Protein AF-A0A6P0ZQM4-F1 (afdb_monomer_lite)

pLDDT: mean 85.0, std 16.1, range [35.81, 97.94]

Secondary structure (DSSP, 8-state):
-----HHHHHHHHHHHHHHHTS-------S--HHHHHHHHHHHHHHHTS-HHHHHTTBGGG--SSS--S-EEE-TT---SSTTT-S-S--EEE---TTSTTTTSS--TTT--

Sequence (112 aa):
MLKTHSGNEEHKRLYKICLEHGFFYLKDHGIYADLVQQTIDSSRNFFQLPKDIKEDYGQDKQTVYPNTSRGYVPLYGETLHEDVGPDPKELFDQGNRTSTFRQAVYWPQLDS

Structure (mmCIF, N/CA/C/O backbone):
data_AF-A0A6P0ZQM4-F1
#
_entry.id   AF-A0A6P0ZQM4-F1
#
loop_
_atom_site.group_PDB
_atom_site.id
_atom_site.type_symbol
_atom_site.label_atom_id
_atom_site.label_alt_id
_atom_site.label_comp_id
_atom_site.label_asym_id
_atom_site.label_entity_id
_atom_site.label_seq_id
_atom_site.pdbx_PDB_ins_code
_atom_site.Cartn_x
_atom_site.Cartn_y
_atom_site.Cartn_z
_atom_site.occupancy
_atom_site.B_iso_or_equiv
_atom_site.auth_seq_id
_atom_site.auth_comp_id
_atom_site.auth_asym_id
_atom_site.auth_atom_id
_atom_site.pdbx_PDB_model_num
ATOM 1 N N . MET A 1 1 ? -35.947 10.822 19.665 1.00 35.81 1 MET A N 1
ATOM 2 C CA . MET A 1 1 ? -35.073 10.930 20.854 1.00 35.81 1 MET A CA 1
ATOM 3 C C . MET A 1 1 ? -33.860 10.030 20.617 1.00 35.81 1 MET A C 1
ATOM 5 O O . MET A 1 1 ? -33.953 8.829 20.828 1.00 35.81 1 MET A O 1
ATOM 9 N N . LEU A 1 2 ? -32.777 10.564 20.040 1.00 43.88 2 LEU A N 1
ATOM 10 C CA . LEU A 1 2 ? -31.559 9.796 19.741 1.00 43.88 2 LEU A CA 1
ATOM 11 C C . LEU A 1 2 ? -30.673 9.783 20.992 1.00 43.88 2 LEU A C 1
ATOM 13 O O . LEU A 1 2 ? -30.258 10.838 21.462 1.00 43.88 2 LEU A O 1
ATOM 17 N N . LYS A 1 3 ? -30.433 8.598 21.563 1.00 44.22 3 LYS A N 1
ATOM 18 C CA . LYS A 1 3 ? -29.566 8.426 22.736 1.00 44.22 3 LYS A CA 1
ATOM 19 C C . LYS A 1 3 ? -28.099 8.575 22.325 1.00 44.22 3 LYS A C 1
ATOM 21 O O . LYS A 1 3 ? -27.497 7.654 21.783 1.00 44.22 3 LYS A O 1
ATOM 26 N N . THR A 1 4 ? -27.510 9.722 22.631 1.00 48.44 4 THR A N 1
ATOM 27 C CA . THR A 1 4 ? -26.071 9.999 22.546 1.00 48.44 4 THR A CA 1
ATOM 28 C C . THR A 1 4 ? -25.338 9.421 23.764 1.00 48.44 4 THR A C 1
ATOM 30 O O . THR A 1 4 ? -24.904 10.141 24.657 1.00 48.44 4 THR A O 1
ATOM 33 N N . HIS A 1 5 ? -25.209 8.092 23.834 1.00 49.66 5 HIS A N 1
ATOM 34 C CA . HIS A 1 5 ? -24.389 7.405 24.855 1.00 49.66 5 HIS A CA 1
ATOM 35 C C . HIS A 1 5 ? -23.329 6.454 24.267 1.00 49.66 5 HIS A C 1
ATOM 37 O O . HIS A 1 5 ? -22.529 5.894 25.006 1.00 49.66 5 HIS A O 1
ATOM 43 N N . SER A 1 6 ? -23.270 6.304 22.940 1.00 56.06 6 SER A N 1
ATOM 44 C CA . SER A 1 6 ? -22.436 5.288 22.276 1.00 56.06 6 SER A CA 1
ATOM 45 C C . SER A 1 6 ? -20.940 5.618 22.201 1.00 56.06 6 SER A C 1
ATOM 47 O O . SER A 1 6 ? -20.129 4.700 22.140 1.00 56.06 6 SER A O 1
ATOM 49 N N . GLY A 1 7 ? -20.557 6.901 22.181 1.00 60.75 7 GLY A N 1
ATOM 50 C CA . GLY A 1 7 ? -19.163 7.290 21.924 1.00 60.75 7 GLY A CA 1
ATOM 51 C C . GLY A 1 7 ? -18.194 6.912 23.047 1.00 60.75 7 GLY A C 1
ATOM 52 O O . GLY A 1 7 ? -17.025 6.671 22.790 1.00 60.75 7 GLY A O 1
ATOM 53 N N . ASN A 1 8 ? -18.664 6.826 24.294 1.00 75.56 8 ASN A N 1
ATOM 54 C CA . ASN A 1 8 ? -17.788 6.556 25.437 1.00 75.56 8 ASN A CA 1
ATOM 55 C C . ASN A 1 8 ? -17.425 5.062 25.550 1.00 75.56 8 ASN A C 1
ATOM 57 O O . ASN A 1 8 ? -16.267 4.716 25.770 1.00 75.56 8 ASN A O 1
ATOM 61 N N . GLU A 1 9 ? -18.390 4.166 25.332 1.00 91.31 9 GLU A N 1
ATOM 62 C CA . GLU A 1 9 ? -18.173 2.724 25.515 1.00 91.31 9 GLU A CA 1
ATOM 63 C C . GLU A 1 9 ? -17.382 2.085 24.367 1.00 91.31 9 GLU A C 1
ATOM 65 O O . GLU A 1 9 ? -16.478 1.288 24.621 1.00 91.31 9 GLU A O 1
ATOM 70 N N . GLU A 1 10 ? -17.627 2.487 23.116 1.00 90.44 10 GLU A N 1
ATOM 71 C CA . GLU A 1 10 ? -16.840 1.976 21.986 1.00 90.44 10 GLU A CA 1
ATOM 72 C C . GLU A 1 10 ? -15.380 2.447 22.049 1.00 90.44 10 GLU A C 1
ATOM 74 O O . GLU A 1 10 ? -14.475 1.654 21.797 1.00 90.44 10 GLU A O 1
ATOM 79 N N . HIS A 1 11 ? -15.111 3.683 22.491 1.00 92.00 11 HIS A N 1
ATOM 80 C CA . HIS A 1 11 ? -13.736 4.1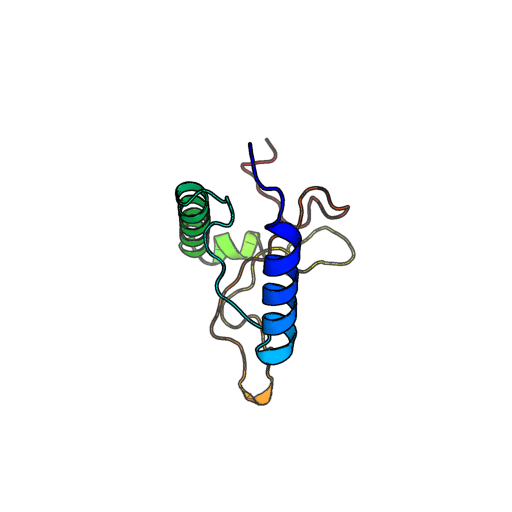38 22.726 1.00 92.00 11 HIS A CA 1
ATOM 81 C C . HIS A 1 11 ? -13.014 3.291 23.780 1.00 92.00 11 HIS A C 1
ATOM 83 O O . HIS A 1 11 ? -11.884 2.866 23.546 1.00 92.00 11 HIS A O 1
ATOM 89 N N . LYS A 1 12 ? -13.656 3.006 24.923 1.00 95.19 12 LYS A N 1
ATOM 90 C CA . LYS A 1 12 ? -13.072 2.144 25.966 1.00 95.19 12 LYS A CA 1
ATOM 91 C C . LYS A 1 12 ? -12.793 0.738 25.448 1.00 95.19 12 LYS A C 1
ATOM 93 O O . LYS A 1 12 ? -11.747 0.169 25.751 1.00 95.19 12 LYS A O 1
ATOM 98 N N . ARG A 1 13 ? -13.717 0.182 24.664 1.00 94.31 13 ARG A N 1
ATOM 99 C CA . ARG A 1 13 ? -13.572 -1.142 24.062 1.00 94.31 13 ARG A CA 1
ATOM 100 C C . ARG A 1 13 ? -12.400 -1.183 23.081 1.00 94.31 13 ARG A C 1
ATOM 102 O O . ARG A 1 13 ? -11.562 -2.070 23.208 1.00 94.31 13 ARG A O 1
ATOM 109 N N . LEU A 1 14 ? -12.306 -0.224 22.157 1.00 94.56 14 LEU A N 1
ATOM 110 C CA . LEU A 1 14 ? -11.183 -0.130 21.217 1.00 94.56 14 LEU A CA 1
ATOM 111 C C . LEU A 1 14 ? -9.854 0.049 21.957 1.00 94.56 14 LEU A C 1
ATOM 113 O O . LEU A 1 14 ? -8.903 -0.674 21.681 1.00 94.56 14 LEU A O 1
ATOM 117 N N . TYR A 1 15 ? -9.812 0.938 22.953 1.00 95.44 15 TYR A N 1
ATOM 118 C CA . TYR A 1 15 ? -8.630 1.149 23.790 1.00 95.44 15 TYR A CA 1
ATOM 119 C C . TYR A 1 15 ? -8.167 -0.145 24.471 1.00 95.44 15 TYR A C 1
ATOM 121 O O . TYR A 1 15 ? -6.992 -0.501 24.392 1.00 95.44 15 TYR A O 1
ATOM 129 N N . LYS A 1 16 ? -9.094 -0.884 25.091 1.00 96.81 16 LYS A N 1
ATOM 130 C CA . LYS A 1 16 ? -8.796 -2.154 25.759 1.00 96.81 16 LYS A CA 1
ATOM 131 C C . LYS A 1 16 ? -8.235 -3.193 24.785 1.00 96.81 16 LYS A C 1
ATOM 133 O O . LYS A 1 16 ? -7.219 -3.806 25.085 1.00 96.81 16 LYS A O 1
ATOM 138 N N . ILE A 1 17 ? -8.846 -3.356 23.611 1.00 97.25 17 ILE A N 1
ATOM 139 C CA . ILE A 1 17 ? -8.382 -4.328 22.610 1.00 97.25 17 ILE A CA 1
ATOM 140 C C . ILE A 1 17 ? -7.004 -3.952 22.049 1.00 97.25 17 ILE A C 1
ATOM 142 O O . ILE A 1 17 ? -6.161 -4.832 21.876 1.00 97.25 17 ILE A O 1
ATOM 146 N N . CYS A 1 18 ? -6.732 -2.661 21.829 1.00 96.88 18 CYS A N 1
ATOM 147 C CA . CYS A 1 18 ? -5.396 -2.201 21.449 1.00 96.88 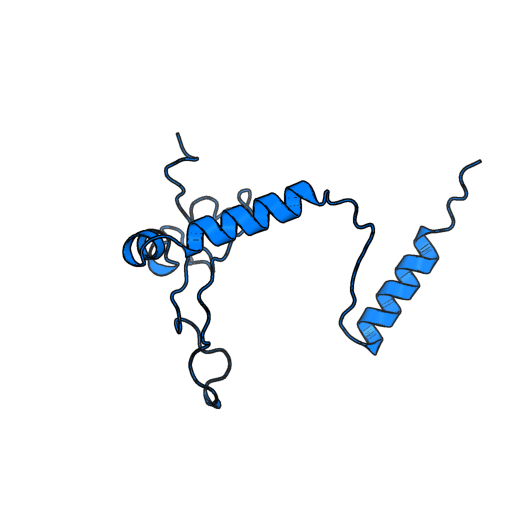18 CYS A CA 1
ATOM 148 C C . CYS A 1 18 ? -4.336 -2.577 22.495 1.00 96.88 18 CYS A C 1
ATOM 150 O O . CYS A 1 18 ? -3.253 -3.006 22.114 1.00 96.88 18 CYS A O 1
ATOM 152 N N . LEU A 1 19 ? -4.640 -2.446 23.791 1.00 97.38 19 LEU A N 1
ATOM 153 C CA . LEU A 1 19 ? -3.698 -2.794 24.861 1.00 97.38 19 LEU A CA 1
ATOM 154 C C . LEU A 1 19 ? -3.524 -4.303 25.059 1.00 97.38 19 LEU A C 1
ATOM 156 O O . LEU A 1 19 ? -2.415 -4.754 25.323 1.00 97.38 19 LEU A O 1
ATOM 160 N N . GLU A 1 20 ? -4.608 -5.074 24.982 1.00 97.88 20 GLU A N 1
ATOM 161 C CA . GLU A 1 20 ? -4.583 -6.506 25.305 1.00 97.88 20 GLU A CA 1
ATOM 162 C C . GLU A 1 20 ? -4.147 -7.377 24.124 1.00 97.88 20 GLU A C 1
ATOM 164 O O . GLU A 1 20 ? -3.522 -8.417 24.326 1.00 97.88 20 GLU A O 1
ATOM 169 N N . HIS A 1 21 ? -4.471 -6.966 22.896 1.00 97.31 21 HIS A N 1
ATOM 170 C CA . HIS A 1 21 ? -4.261 -7.781 21.697 1.00 97.31 21 HIS A CA 1
ATOM 171 C C . HIS A 1 21 ? -3.440 -7.083 20.611 1.00 97.31 21 HIS A C 1
ATOM 173 O O . HIS A 1 21 ? -2.778 -7.761 19.832 1.00 97.31 21 HIS A O 1
ATOM 179 N N . GLY A 1 22 ? -3.495 -5.750 20.518 1.00 96.94 22 GLY A N 1
ATOM 180 C CA . GLY A 1 22 ? -2.789 -4.982 19.485 1.00 96.94 22 GLY A CA 1
ATOM 181 C C . GLY A 1 22 ? -3.419 -5.033 18.084 1.00 96.94 22 GLY A C 1
ATOM 182 O O . GLY A 1 22 ? -2.921 -4.369 17.180 1.00 96.94 22 GLY A O 1
ATOM 183 N N . PHE A 1 23 ? -4.517 -5.774 17.884 1.00 96.69 23 PHE A N 1
ATOM 184 C CA . PHE A 1 23 ? -5.246 -5.839 16.612 1.00 96.69 23 PHE A CA 1
ATOM 185 C C . PHE A 1 23 ? -6.740 -6.132 16.815 1.00 96.69 23 PHE A C 1
ATOM 187 O O . PHE A 1 23 ? -7.149 -6.693 17.832 1.00 96.69 23 PHE A O 1
ATOM 194 N N . PHE A 1 24 ? -7.566 -5.768 15.830 1.00 95.25 24 PHE A N 1
ATOM 195 C CA . PHE A 1 24 ? -8.992 -6.097 15.785 1.00 95.25 24 PHE A CA 1
ATOM 196 C C . PHE A 1 24 ? -9.541 -6.031 14.358 1.00 95.25 24 PHE A C 1
ATOM 198 O O . PHE A 1 24 ? -9.005 -5.330 13.504 1.00 95.25 24 PHE A O 1
ATOM 205 N N . TYR A 1 25 ? -10.658 -6.720 14.119 1.00 94.81 25 TYR A N 1
ATOM 206 C CA . TYR A 1 25 ? -11.468 -6.525 12.917 1.00 94.81 25 TYR A CA 1
ATOM 207 C C . TYR A 1 25 ? -12.504 -5.434 13.172 1.00 94.81 25 TYR A C 1
ATOM 209 O O . TYR A 1 25 ? -13.236 -5.482 14.165 1.00 94.81 25 TYR A O 1
ATOM 217 N N . LEU A 1 26 ? -12.585 -4.468 12.261 1.00 92.81 26 LEU A N 1
ATOM 218 C CA . LEU A 1 26 ? -13.588 -3.412 12.295 1.00 92.81 26 LEU A CA 1
ATOM 219 C C . LEU A 1 26 ? -14.642 -3.676 11.220 1.00 92.81 26 LEU A C 1
ATOM 221 O O . LEU A 1 26 ? -14.313 -3.874 10.054 1.00 92.81 26 LEU A O 1
ATOM 225 N N . LYS A 1 27 ? -15.910 -3.645 11.619 1.00 92.69 27 LYS A N 1
ATOM 226 C CA . LYS A 1 27 ? -17.066 -3.659 10.717 1.00 92.69 27 LYS A CA 1
ATOM 227 C C . LYS A 1 27 ? -17.868 -2.374 10.898 1.00 92.69 27 LYS A C 1
ATOM 229 O O . LYS A 1 27 ? -17.633 -1.647 11.859 1.00 92.69 27 LYS A O 1
ATOM 234 N N . ASP A 1 28 ? -18.806 -2.112 9.991 1.00 91.94 28 ASP A N 1
ATOM 235 C CA . ASP A 1 28 ? -19.681 -0.93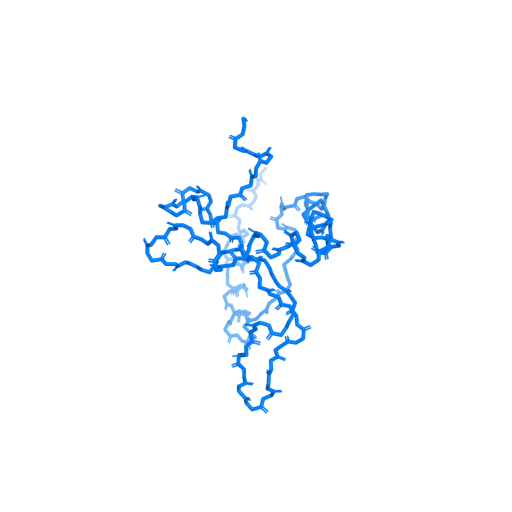2 10.044 1.00 91.94 28 ASP A CA 1
ATOM 236 C C . ASP A 1 28 ? -18.892 0.401 10.067 1.00 91.94 28 ASP A C 1
ATOM 238 O O . ASP A 1 28 ? -19.332 1.404 10.620 1.00 91.94 28 ASP A O 1
ATOM 242 N N . HIS A 1 29 ? -17.711 0.423 9.432 1.00 93.12 29 HIS A N 1
ATOM 243 C CA . HIS A 1 29 ? -16.785 1.567 9.387 1.00 93.12 29 HIS A CA 1
ATOM 244 C C . HIS A 1 29 ? -17.219 2.695 8.429 1.00 93.12 29 HIS A C 1
ATOM 246 O O . HIS A 1 29 ? -16.513 3.689 8.290 1.00 93.12 29 HIS A O 1
ATOM 252 N N . GLY A 1 30 ? -18.353 2.549 7.738 1.00 95.88 30 GLY A N 1
ATOM 253 C CA . GLY A 1 30 ? -18.909 3.576 6.846 1.00 95.88 30 GLY A CA 1
ATOM 254 C C . GLY A 1 30 ? -18.225 3.713 5.480 1.00 95.88 30 GLY A C 1
ATOM 255 O O . GLY A 1 30 ? -18.586 4.603 4.717 1.00 95.88 30 GLY A O 1
ATOM 256 N N . ILE A 1 31 ? -17.271 2.836 5.147 1.00 96.44 31 ILE A N 1
ATOM 257 C CA . ILE A 1 31 ? -16.692 2.765 3.794 1.00 96.44 31 ILE A CA 1
ATOM 258 C C . ILE A 1 31 ? -17.539 1.788 2.987 1.00 96.44 31 ILE A C 1
ATOM 260 O O . ILE A 1 31 ? -17.761 0.657 3.423 1.00 96.44 31 ILE A O 1
ATOM 264 N N . TYR A 1 32 ? -18.011 2.229 1.824 1.00 97.19 32 TYR A N 1
ATOM 265 C CA . TYR A 1 32 ? -18.842 1.407 0.956 1.00 97.19 32 TYR A CA 1
ATOM 266 C C . TYR A 1 32 ? -18.056 0.217 0.386 1.00 97.19 32 TYR A C 1
ATOM 268 O O . TYR A 1 32 ? -16.889 0.339 0.008 1.00 97.19 32 TYR A O 1
ATOM 276 N N . ALA A 1 33 ? -18.699 -0.950 0.338 1.00 95.56 33 ALA A N 1
ATOM 277 C CA . ALA A 1 33 ? -18.059 -2.193 -0.089 1.00 95.56 33 ALA A CA 1
ATOM 278 C C . ALA A 1 33 ? -17.635 -2.173 -1.569 1.00 95.56 33 ALA A C 1
ATOM 280 O O . ALA A 1 33 ? -16.613 -2.753 -1.927 1.00 95.56 33 ALA A O 1
ATOM 281 N N . ASP A 1 34 ? -18.389 -1.477 -2.419 1.00 97.75 34 ASP A N 1
ATOM 282 C CA . ASP A 1 34 ? -18.073 -1.282 -3.834 1.00 97.75 34 ASP A CA 1
ATOM 283 C C . ASP A 1 34 ? -16.783 -0.475 -4.033 1.00 97.75 34 ASP A C 1
ATOM 285 O O . ASP A 1 34 ? -15.980 -0.824 -4.894 1.00 97.75 34 ASP A O 1
ATOM 289 N N . LEU A 1 35 ? -16.537 0.551 -3.212 1.00 97.50 35 LEU A N 1
ATOM 290 C CA . LEU A 1 35 ? -15.297 1.327 -3.234 1.00 97.50 35 LEU A CA 1
ATOM 291 C C . LEU A 1 35 ? -14.089 0.473 -2.825 1.00 97.50 35 LEU A C 1
ATOM 293 O O . LEU A 1 35 ? -13.029 0.553 -3.452 1.00 97.50 35 LEU A O 1
ATOM 297 N N . VAL A 1 36 ? -14.241 -0.374 -1.800 1.00 96.44 36 VAL A N 1
ATOM 298 C CA . VAL A 1 36 ? -13.191 -1.332 -1.407 1.00 96.44 36 VAL A CA 1
ATOM 299 C C . VAL A 1 36 ? -12.895 -2.291 -2.560 1.00 96.44 36 VAL A C 1
ATOM 301 O O . VAL A 1 36 ? -11.731 -2.485 -2.911 1.00 96.44 36 VAL A O 1
ATOM 304 N N . GLN A 1 37 ? -13.934 -2.834 -3.199 1.00 97.75 37 GLN A N 1
ATOM 305 C CA . GLN A 1 37 ? -13.783 -3.759 -4.320 1.00 97.75 37 GLN A CA 1
ATOM 306 C C . GLN A 1 37 ? -13.090 -3.099 -5.521 1.00 97.75 37 GLN A C 1
ATOM 308 O O . GLN A 1 37 ? -12.110 -3.639 -6.027 1.00 97.75 37 GLN A O 1
ATOM 313 N N . GLN A 1 38 ? -13.510 -1.891 -5.908 1.00 97.94 38 GLN A N 1
ATOM 314 C CA . GLN A 1 38 ? -12.871 -1.111 -6.977 1.00 97.94 38 GLN A CA 1
ATOM 315 C C . GLN A 1 38 ? -11.389 -0.828 -6.691 1.00 97.94 38 GLN A C 1
ATOM 317 O O . GLN A 1 38 ? -10.558 -0.861 -7.601 1.00 97.94 38 GLN A O 1
ATOM 322 N N . THR A 1 39 ? -11.039 -0.580 -5.426 1.00 95.69 39 THR A N 1
ATOM 323 C CA . THR A 1 39 ? -9.647 -0.351 -5.011 1.00 95.69 39 THR A CA 1
ATOM 324 C C . THR A 1 39 ? -8.810 -1.623 -5.155 1.00 95.69 39 THR A C 1
ATOM 326 O O . THR A 1 39 ? -7.710 -1.581 -5.709 1.00 95.69 39 THR A O 1
ATOM 329 N N . ILE A 1 40 ? -9.341 -2.768 -4.714 1.00 96.88 40 ILE A N 1
ATOM 330 C CA . ILE A 1 40 ? -8.684 -4.073 -4.871 1.00 96.88 40 ILE A CA 1
ATOM 331 C C . ILE A 1 40 ? -8.518 -4.420 -6.356 1.00 96.88 40 ILE A C 1
ATOM 333 O O . ILE A 1 40 ? -7.450 -4.876 -6.762 1.00 96.88 40 ILE A O 1
ATOM 337 N N . ASP A 1 41 ? -9.535 -4.182 -7.182 1.00 97.94 41 ASP A N 1
ATOM 338 C CA . ASP A 1 41 ? -9.472 -4.485 -8.614 1.00 97.94 41 ASP A CA 1
ATOM 339 C C . ASP A 1 41 ? -8.475 -3.581 -9.344 1.00 97.94 41 ASP A C 1
ATOM 341 O O . ASP A 1 41 ? -7.702 -4.060 -10.170 1.00 97.94 41 ASP A O 1
ATOM 345 N N . SER A 1 42 ? -8.390 -2.304 -8.965 1.00 95.44 42 SER A N 1
ATOM 346 C CA . SER A 1 42 ? -7.353 -1.395 -9.470 1.00 95.44 42 SER A CA 1
ATOM 347 C C . SER A 1 42 ? -5.944 -1.878 -9.109 1.00 95.44 42 SER A C 1
ATOM 349 O O . SER A 1 42 ? -5.048 -1.851 -9.951 1.00 95.44 42 SER A O 1
ATOM 351 N N . SER A 1 43 ? -5.752 -2.378 -7.882 1.00 96.25 43 SER A N 1
ATOM 352 C CA . SER A 1 43 ? -4.483 -2.978 -7.453 1.00 96.25 43 SER A CA 1
ATOM 353 C C . SER A 1 43 ? -4.136 -4.224 -8.275 1.00 96.25 43 SER A C 1
ATOM 355 O O . SER A 1 43 ? -3.018 -4.330 -8.776 1.00 96.25 43 SER A O 1
ATOM 357 N N . ARG A 1 44 ? -5.096 -5.134 -8.489 1.00 97.56 44 ARG A N 1
ATOM 358 C CA . ARG A 1 44 ? -4.900 -6.330 -9.327 1.00 97.56 44 ARG A CA 1
ATOM 359 C C . ARG A 1 44 ? -4.511 -5.967 -10.754 1.00 97.56 44 ARG A C 1
ATOM 361 O O . ARG A 1 44 ? -3.565 -6.544 -11.280 1.00 97.56 44 ARG A O 1
ATOM 368 N N . ASN A 1 45 ? -5.208 -5.003 -11.351 1.00 96.75 45 ASN A N 1
ATOM 369 C CA . ASN A 1 45 ? -4.939 -4.556 -12.714 1.00 96.75 45 ASN A CA 1
ATOM 370 C C . ASN A 1 45 ? -3.509 -4.022 -12.857 1.00 96.75 45 ASN A C 1
ATOM 372 O O . ASN A 1 45 ? -2.844 -4.343 -13.835 1.00 96.75 45 ASN A O 1
ATOM 376 N N . PHE A 1 46 ? -3.015 -3.261 -11.873 1.00 95.50 46 PHE A N 1
ATOM 377 C CA . PHE A 1 46 ? -1.631 -2.789 -11.872 1.00 95.50 46 PHE A CA 1
ATOM 378 C C . PHE A 1 46 ? -0.629 -3.950 -11.806 1.00 95.50 46 PHE A C 1
ATOM 380 O O . PHE A 1 46 ? 0.283 -4.024 -12.624 1.00 95.50 46 PHE A O 1
ATOM 387 N N . PHE A 1 47 ? -0.800 -4.892 -10.874 1.00 96.81 47 PHE A N 1
ATOM 388 C CA . PHE A 1 47 ? 0.170 -5.981 -10.699 1.00 96.81 47 PHE A CA 1
ATOM 389 C C . PHE A 1 47 ? 0.152 -7.024 -11.829 1.00 96.81 47 PHE A C 1
ATOM 391 O O . PHE A 1 47 ? 1.151 -7.716 -12.030 1.00 96.81 47 PHE A O 1
ATOM 398 N N . GLN A 1 48 ? -0.931 -7.085 -12.613 1.00 97.31 48 GLN A N 1
ATOM 399 C CA . GLN A 1 48 ? -1.023 -7.873 -13.849 1.00 97.31 48 GLN A CA 1
ATOM 400 C C . GLN A 1 48 ? -0.263 -7.263 -15.036 1.00 97.31 48 GLN A C 1
ATOM 402 O O . GLN A 1 48 ? -0.096 -7.940 -16.053 1.00 97.31 48 GLN A O 1
ATOM 407 N N . LEU A 1 49 ? 0.199 -6.012 -14.937 1.00 96.56 49 LEU A N 1
ATOM 408 C CA . LEU A 1 49 ? 1.005 -5.400 -15.988 1.00 96.56 49 LEU A CA 1
ATOM 409 C C . LEU A 1 49 ? 2.353 -6.132 -16.156 1.00 96.56 49 LEU A C 1
ATOM 411 O O . LEU A 1 49 ? 2.901 -6.669 -15.183 1.00 96.56 49 LEU A O 1
ATOM 415 N N . PRO A 1 50 ? 2.920 -6.123 -17.376 1.00 97.19 50 PRO A N 1
ATOM 416 C CA . PRO A 1 50 ? 4.299 -6.522 -17.628 1.00 97.19 50 PRO A CA 1
ATOM 417 C C . PRO A 1 50 ? 5.292 -5.878 -16.653 1.00 97.19 50 PRO A C 1
ATOM 419 O O . PRO A 1 50 ? 5.113 -4.743 -16.208 1.00 97.19 50 PRO A O 1
ATOM 422 N N . LYS A 1 51 ? 6.342 -6.625 -16.297 1.00 94.75 51 LYS A N 1
ATOM 423 C CA . LYS A 1 51 ? 7.318 -6.213 -15.279 1.00 94.75 51 LYS A CA 1
ATOM 424 C C . LYS A 1 51 ? 7.990 -4.879 -15.622 1.00 94.75 51 LYS A C 1
ATOM 426 O O . LYS A 1 51 ? 8.087 -4.031 -14.747 1.00 94.75 51 LYS A O 1
ATOM 431 N N . ASP A 1 52 ? 8.409 -4.710 -16.869 1.00 95.19 52 ASP A N 1
ATOM 432 C CA . ASP A 1 52 ? 9.020 -3.488 -17.397 1.00 95.19 52 ASP A CA 1
ATOM 433 C C . ASP A 1 52 ? 8.103 -2.271 -17.221 1.00 95.19 52 ASP A C 1
ATOM 435 O O . ASP A 1 52 ? 8.540 -1.239 -16.724 1.00 95.19 52 ASP A O 1
ATOM 439 N N . ILE A 1 53 ? 6.804 -2.427 -17.497 1.00 94.75 53 ILE A N 1
ATOM 440 C CA . ILE A 1 53 ? 5.819 -1.358 -17.280 1.00 94.75 53 ILE A CA 1
ATOM 441 C C . ILE A 1 53 ? 5.686 -1.016 -15.790 1.00 94.75 53 ILE A C 1
ATOM 443 O O . ILE A 1 53 ? 5.534 0.150 -15.438 1.00 94.75 53 ILE A O 1
ATOM 447 N N . LYS A 1 54 ? 5.733 -2.005 -14.889 1.00 94.69 54 LYS A N 1
ATOM 448 C CA . LYS A 1 54 ? 5.683 -1.747 -13.437 1.00 94.69 54 LYS A CA 1
ATOM 449 C C . LYS A 1 54 ? 6.944 -1.033 -12.938 1.00 94.69 54 LYS A C 1
ATOM 451 O O . LYS A 1 54 ? 6.843 -0.160 -12.079 1.00 94.69 54 LYS A O 1
ATOM 456 N N . GLU A 1 55 ? 8.110 -1.376 -13.485 1.00 93.38 55 GLU A N 1
ATOM 457 C CA . GLU A 1 55 ? 9.410 -0.778 -13.139 1.00 93.38 55 GLU A CA 1
ATOM 458 C C . GLU A 1 55 ? 9.511 0.712 -13.503 1.00 93.38 55 GLU A C 1
ATOM 460 O O . GLU A 1 55 ? 10.219 1.453 -12.819 1.00 93.38 55 GLU A O 1
ATOM 465 N N . ASP A 1 56 ? 8.740 1.191 -14.483 1.00 92.19 56 ASP A N 1
ATOM 466 C CA . ASP A 1 56 ? 8.626 2.627 -14.789 1.00 92.19 56 ASP A CA 1
ATOM 467 C C . ASP A 1 56 ? 8.001 3.445 -13.645 1.00 92.19 56 ASP A C 1
ATOM 469 O O . ASP A 1 56 ? 8.175 4.663 -13.576 1.00 92.19 56 ASP A O 1
ATOM 473 N N . TYR A 1 57 ? 7.318 2.783 -12.707 1.00 91.62 57 TYR A N 1
ATOM 474 C CA . TYR A 1 57 ? 6.739 3.398 -11.511 1.00 91.62 57 TYR A CA 1
ATOM 475 C C . TYR A 1 57 ? 7.524 3.075 -10.235 1.00 91.62 57 TYR A C 1
ATOM 477 O O . TYR A 1 57 ? 6.992 3.227 -9.133 1.00 91.62 57 TYR A O 1
ATOM 485 N N . GLY A 1 58 ? 8.761 2.591 -10.371 1.00 92.38 58 GLY A N 1
ATOM 486 C CA . GLY A 1 58 ? 9.620 2.180 -9.264 1.00 92.38 58 GLY A CA 1
ATOM 487 C C . GLY A 1 58 ? 9.974 3.306 -8.290 1.00 92.38 58 GLY A C 1
ATOM 488 O O . GLY A 1 58 ? 10.028 4.481 -8.659 1.00 92.38 58 GLY A O 1
ATOM 489 N N . GLN A 1 59 ? 10.270 2.955 -7.034 1.00 90.75 59 GLN A N 1
ATOM 490 C CA . GLN A 1 59 ? 10.765 3.931 -6.047 1.00 90.75 59 GLN A CA 1
ATOM 491 C C . GLN A 1 59 ? 12.093 4.593 -6.472 1.00 90.75 59 GLN A C 1
ATOM 493 O O . GLN A 1 59 ? 12.405 5.701 -6.040 1.00 90.75 59 GLN A O 1
ATOM 498 N N . ASP A 1 60 ? 12.865 3.947 -7.348 1.00 88.50 60 ASP A N 1
ATOM 499 C CA . ASP A 1 60 ? 14.090 4.474 -7.959 1.00 88.50 60 ASP A CA 1
ATOM 500 C C . ASP A 1 60 ? 13.824 5.515 -9.063 1.00 88.50 60 ASP A C 1
ATOM 502 O O . ASP A 1 60 ? 14.746 6.223 -9.466 1.00 88.50 60 ASP A O 1
ATOM 506 N N . LYS A 1 61 ? 12.577 5.633 -9.542 1.00 88.44 61 LYS A N 1
ATOM 507 C CA . LYS A 1 61 ? 12.152 6.609 -10.563 1.00 88.44 61 LYS A CA 1
ATOM 508 C C . LYS A 1 61 ? 11.686 7.940 -9.981 1.00 88.44 61 LYS A C 1
ATOM 510 O O . LYS A 1 61 ? 11.335 8.852 -10.730 1.00 88.44 61 LYS A O 1
ATOM 515 N N . GLN A 1 62 ? 11.668 8.068 -8.657 1.00 84.69 62 GLN A N 1
ATOM 516 C CA . GLN A 1 62 ? 11.234 9.294 -8.001 1.00 84.69 62 GLN A CA 1
ATOM 517 C C . GLN A 1 62 ? 12.135 10.479 -8.352 1.00 84.69 62 GLN A C 1
ATOM 519 O O . GLN A 1 62 ? 13.360 10.386 -8.337 1.00 84.69 62 GLN A O 1
ATOM 524 N N . THR A 1 63 ? 11.512 11.630 -8.586 1.00 83.44 63 THR A N 1
ATOM 525 C CA . THR A 1 63 ? 12.200 12.901 -8.871 1.00 83.44 63 THR A CA 1
ATOM 526 C C . THR A 1 63 ? 12.235 13.847 -7.667 1.00 83.44 63 THR A C 1
ATOM 528 O O . THR A 1 63 ? 12.801 14.938 -7.745 1.00 83.44 63 THR A O 1
ATOM 531 N N . VAL A 1 64 ? 11.622 13.452 -6.547 1.00 80.94 64 VAL A N 1
ATOM 532 C CA . VAL A 1 64 ? 11.513 14.260 -5.325 1.00 80.94 64 VAL A CA 1
ATOM 533 C C . VAL A 1 64 ? 12.687 14.005 -4.378 1.00 80.94 64 VAL A C 1
ATOM 535 O O . VAL A 1 64 ? 13.132 12.871 -4.241 1.00 80.94 64 VAL A O 1
ATOM 538 N N . TYR A 1 65 ? 13.155 15.048 -3.680 1.00 79.38 65 TYR A N 1
ATOM 539 C CA . TYR A 1 65 ? 14.208 14.940 -2.664 1.00 79.38 65 TYR A CA 1
ATOM 540 C C . TYR A 1 65 ? 13.720 15.402 -1.270 1.00 79.38 65 TYR A C 1
ATOM 542 O O . TYR A 1 65 ? 13.099 16.465 -1.173 1.00 79.38 65 TYR A O 1
ATOM 550 N N . PRO A 1 66 ? 14.033 14.666 -0.182 1.00 85.00 66 PRO A N 1
ATOM 551 C CA . PRO A 1 66 ? 14.621 13.326 -0.209 1.00 85.00 66 PRO A CA 1
ATOM 552 C C . PRO A 1 66 ? 13.670 12.325 -0.873 1.00 85.00 66 PRO A C 1
ATOM 554 O O . PRO A 1 66 ? 12.456 12.555 -0.914 1.00 85.00 66 PRO A O 1
ATOM 557 N N . ASN A 1 67 ? 14.228 11.220 -1.372 1.00 82.81 67 ASN A N 1
ATOM 558 C CA . ASN A 1 67 ? 13.413 10.110 -1.847 1.00 82.81 67 ASN A CA 1
ATOM 559 C C . ASN A 1 67 ? 12.466 9.666 -0.728 1.00 82.81 67 ASN A C 1
ATOM 561 O O . ASN A 1 67 ? 12.761 9.758 0.466 1.00 82.81 67 ASN A O 1
ATOM 565 N N . THR A 1 68 ? 11.306 9.188 -1.134 1.00 85.56 68 THR A N 1
ATOM 566 C CA . THR A 1 68 ? 10.226 8.756 -0.257 1.00 85.56 68 THR A CA 1
ATOM 567 C C . THR A 1 68 ? 9.931 7.274 -0.493 1.00 85.56 68 THR A C 1
ATOM 569 O O . THR A 1 68 ? 10.392 6.710 -1.477 1.00 85.56 68 THR A O 1
ATOM 572 N N . SER A 1 69 ? 9.144 6.620 0.355 1.00 87.56 69 SER A N 1
ATOM 573 C CA . SER A 1 69 ? 8.659 5.254 0.088 1.00 87.56 69 SER A CA 1
ATOM 574 C C . SER A 1 69 ? 7.384 5.320 -0.754 1.00 87.56 69 SER A C 1
ATOM 576 O O . SER A 1 69 ? 6.286 5.242 -0.216 1.00 87.56 69 SER A O 1
ATOM 578 N N . ARG A 1 70 ? 7.494 5.635 -2.050 1.00 90.31 70 ARG A N 1
ATOM 579 C CA . ARG A 1 70 ? 6.343 5.750 -2.963 1.00 90.31 70 ARG A CA 1
ATOM 580 C C . ARG A 1 70 ? 6.637 5.101 -4.312 1.00 90.31 70 ARG A C 1
ATOM 582 O O . ARG A 1 70 ? 7.684 5.338 -4.901 1.00 90.31 70 ARG A O 1
ATOM 589 N N . GLY A 1 71 ? 5.688 4.346 -4.836 1.00 92.38 71 GLY A N 1
ATOM 590 C CA . GLY A 1 71 ? 5.859 3.625 -6.092 1.00 92.38 71 GLY A CA 1
ATOM 591 C C . GLY A 1 71 ? 6.147 2.144 -5.892 1.00 92.38 71 GLY A C 1
ATOM 592 O O . GLY A 1 71 ? 6.017 1.603 -4.792 1.00 92.38 71 GLY A O 1
ATOM 593 N N . TYR A 1 72 ? 6.485 1.496 -6.998 1.00 95.38 72 TYR A N 1
ATOM 594 C CA . TYR A 1 72 ? 6.635 0.057 -7.119 1.00 95.38 72 TYR A CA 1
ATOM 595 C C . TYR A 1 72 ? 7.948 -0.444 -6.511 1.00 95.38 72 TYR A C 1
ATOM 597 O O . TYR A 1 72 ? 9.005 0.171 -6.672 1.00 95.38 72 TYR A O 1
ATOM 605 N N . VAL A 1 73 ? 7.873 -1.603 -5.861 1.00 95.25 73 VAL A N 1
ATOM 606 C CA . VAL A 1 73 ? 9.033 -2.405 -5.471 1.00 95.25 73 VAL A CA 1
ATOM 607 C C . VAL A 1 73 ? 8.841 -3.817 -6.027 1.00 95.25 73 VAL A C 1
ATOM 609 O O . VAL A 1 73 ? 7.780 -4.416 -5.807 1.00 95.25 73 VAL A O 1
ATOM 612 N N . PRO A 1 74 ? 9.829 -4.356 -6.766 1.00 95.56 74 PRO A N 1
ATOM 613 C CA . PRO A 1 74 ? 9.698 -5.655 -7.406 1.00 95.56 74 PRO A CA 1
ATOM 614 C C . PRO A 1 74 ? 9.653 -6.803 -6.400 1.00 95.56 74 PRO A C 1
ATOM 616 O O . PRO A 1 74 ? 10.035 -6.661 -5.240 1.00 95.56 74 PRO A O 1
ATOM 619 N N . LEU A 1 75 ? 9.233 -7.972 -6.887 1.00 94.81 75 LEU A N 1
ATOM 620 C CA . LEU A 1 75 ? 9.323 -9.228 -6.149 1.00 94.81 75 LEU A CA 1
ATOM 621 C C . LEU A 1 75 ? 10.751 -9.429 -5.616 1.00 94.81 75 LEU A C 1
ATOM 623 O O . LEU A 1 75 ? 11.703 -9.323 -6.391 1.00 94.81 75 LEU A O 1
ATOM 627 N N . TYR A 1 76 ? 10.884 -9.731 -4.321 1.00 93.38 76 TYR A N 1
ATOM 628 C CA . TYR A 1 76 ? 12.168 -9.840 -3.611 1.00 93.38 76 TYR A CA 1
ATOM 629 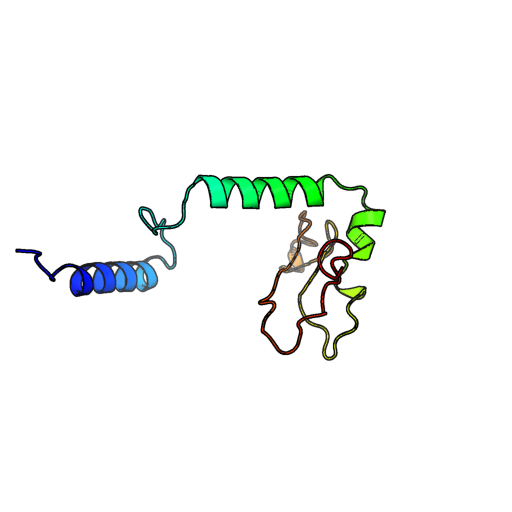C C . TYR A 1 76 ? 12.946 -8.521 -3.460 1.00 93.38 76 TYR A C 1
ATOM 631 O O . TYR A 1 76 ? 14.136 -8.540 -3.154 1.00 93.38 76 TYR A O 1
ATOM 639 N N . GLY A 1 77 ? 12.295 -7.373 -3.668 1.00 89.88 77 GLY A N 1
ATOM 640 C CA . GLY A 1 77 ? 12.915 -6.051 -3.552 1.00 89.88 77 GLY A CA 1
ATOM 641 C C . GLY A 1 77 ? 13.077 -5.538 -2.118 1.00 89.88 77 GLY A C 1
ATOM 642 O O . GLY A 1 77 ? 13.746 -4.529 -1.919 1.00 89.88 77 GLY A O 1
ATOM 643 N N . GLU A 1 78 ? 12.509 -6.223 -1.122 1.00 90.06 78 GLU A N 1
ATOM 644 C CA . GLU A 1 78 ? 12.646 -5.882 0.298 1.00 90.06 78 GLU A CA 1
ATOM 645 C C . GLU A 1 78 ? 13.092 -7.081 1.128 1.00 90.06 78 GLU A C 1
ATOM 647 O O . GLU A 1 78 ? 12.589 -8.189 0.946 1.00 90.06 78 GLU A O 1
ATOM 652 N N . THR A 1 79 ? 13.963 -6.818 2.101 1.00 91.31 79 THR A N 1
ATOM 653 C CA . THR A 1 79 ? 14.388 -7.773 3.128 1.00 91.31 79 THR A CA 1
ATOM 654 C C . THR A 1 79 ? 14.169 -7.126 4.490 1.00 91.31 79 THR A C 1
ATOM 656 O O . THR A 1 79 ? 14.962 -6.287 4.911 1.00 91.31 79 THR A O 1
ATOM 659 N N . LEU A 1 80 ? 13.080 -7.484 5.173 1.00 86.25 80 LEU A N 1
ATOM 660 C CA . LEU A 1 80 ? 12.778 -6.960 6.515 1.00 86.25 80 LEU A CA 1
ATOM 661 C C . LEU A 1 80 ? 13.407 -7.802 7.632 1.00 86.25 80 LEU A C 1
ATOM 663 O O . LEU A 1 80 ? 13.635 -7.309 8.736 1.00 86.25 80 LEU A O 1
ATOM 667 N N . HIS A 1 81 ? 13.713 -9.063 7.332 1.00 87.50 81 HIS A N 1
ATOM 668 C CA . HIS A 1 81 ? 14.373 -9.993 8.236 1.00 87.50 81 HIS A CA 1
ATOM 669 C C . HIS A 1 81 ? 15.551 -10.640 7.508 1.00 87.50 81 HIS A C 1
ATOM 671 O O . HIS A 1 81 ? 15.367 -11.586 6.746 1.00 87.50 81 HIS A O 1
ATOM 677 N N . GLU A 1 82 ? 16.759 -10.119 7.737 1.00 86.81 82 GLU A N 1
ATOM 678 C CA . GLU A 1 82 ? 17.977 -10.546 7.026 1.00 86.81 82 GLU A CA 1
ATOM 679 C C . GLU A 1 82 ? 18.200 -12.064 7.081 1.00 86.81 82 GLU A C 1
ATOM 681 O O . GLU A 1 82 ? 18.532 -12.669 6.064 1.00 86.81 82 GLU A O 1
ATOM 686 N N . ASP A 1 83 ? 17.914 -12.689 8.227 1.00 92.00 83 ASP A N 1
ATOM 687 C CA . ASP A 1 83 ? 18.066 -14.135 8.436 1.00 92.00 83 ASP A CA 1
ATOM 688 C C . ASP A 1 83 ? 17.098 -14.993 7.600 1.00 92.00 83 ASP A C 1
ATOM 690 O O . ASP A 1 83 ? 17.353 -16.175 7.367 1.00 92.00 83 ASP A O 1
ATOM 694 N N . VAL A 1 84 ? 15.972 -14.420 7.163 1.00 90.25 84 VAL A N 1
ATOM 695 C CA . VAL A 1 84 ? 14.943 -15.102 6.357 1.00 90.25 84 VAL A CA 1
ATOM 696 C C . VAL A 1 84 ? 15.184 -14.887 4.861 1.00 90.25 84 VAL A C 1
ATOM 698 O O . VAL A 1 84 ? 14.825 -15.738 4.045 1.00 90.25 84 VAL A O 1
ATOM 701 N N . GLY A 1 85 ? 15.839 -13.783 4.500 1.00 91.75 85 GLY A N 1
ATOM 702 C CA . GLY A 1 85 ? 16.054 -13.373 3.118 1.00 91.75 85 GLY A CA 1
ATOM 703 C C . GLY A 1 85 ? 14.931 -12.478 2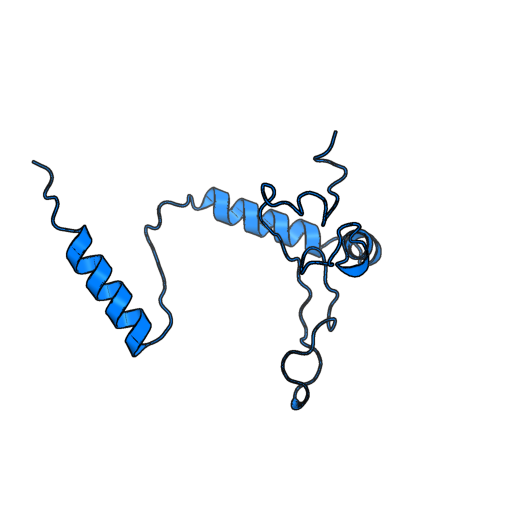.580 1.00 91.75 85 GLY A C 1
ATOM 704 O O . GLY A 1 85 ? 14.103 -11.983 3.347 1.00 91.75 85 GLY A O 1
ATOM 705 N N . PRO A 1 86 ? 14.925 -12.211 1.264 1.00 92.56 86 PRO A N 1
ATOM 706 C CA . PRO A 1 86 ? 14.016 -11.243 0.672 1.00 92.56 86 PRO A CA 1
ATOM 707 C C . PRO A 1 86 ? 12.571 -11.745 0.651 1.00 92.56 86 PRO A C 1
ATOM 709 O O . PRO A 1 86 ? 12.292 -12.910 0.352 1.00 92.56 86 PRO A O 1
ATOM 712 N N . ASP A 1 87 ? 11.640 -10.834 0.909 1.00 91.81 87 ASP A N 1
ATOM 713 C CA . ASP A 1 87 ? 10.223 -11.145 0.996 1.00 91.81 87 ASP A CA 1
ATOM 714 C C . ASP A 1 87 ? 9.664 -11.523 -0.389 1.00 91.81 87 ASP A C 1
ATOM 716 O O . ASP A 1 87 ? 9.852 -10.777 -1.358 1.00 91.81 87 ASP A O 1
ATOM 720 N N . PRO A 1 88 ? 8.911 -12.634 -0.516 1.00 94.12 88 PRO A N 1
ATOM 721 C CA . PRO A 1 88 ? 8.296 -13.060 -1.772 1.00 94.12 88 PRO A CA 1
ATOM 722 C C . PRO A 1 88 ? 7.033 -12.237 -2.082 1.00 94.12 88 PRO A C 1
ATOM 724 O O . PRO A 1 88 ? 5.947 -12.784 -2.272 1.00 94.12 88 PRO A O 1
ATOM 727 N N . LYS A 1 89 ? 7.168 -10.908 -2.105 1.00 94.31 89 LYS A N 1
ATOM 728 C CA . LYS A 1 89 ? 6.104 -9.948 -2.402 1.00 94.31 89 LYS A CA 1
ATOM 729 C C . LYS A 1 89 ? 6.599 -8.860 -3.346 1.00 94.31 89 LYS A C 1
ATOM 731 O O . LYS A 1 89 ? 7.749 -8.442 -3.267 1.00 94.31 89 LYS A O 1
ATOM 736 N N . GLU A 1 90 ? 5.713 -8.414 -4.220 1.00 96.38 90 GLU A N 1
ATOM 737 C CA . GLU A 1 90 ? 5.814 -7.111 -4.869 1.00 96.38 90 GLU A CA 1
ATOM 738 C C . GLU A 1 90 ? 4.845 -6.150 -4.172 1.00 96.38 90 GLU A C 1
ATOM 740 O O . GLU A 1 90 ? 3.842 -6.590 -3.599 1.00 96.38 90 GLU A O 1
ATOM 745 N N . LEU A 1 91 ? 5.138 -4.852 -4.186 1.00 95.31 91 LEU A N 1
ATOM 746 C CA . LEU A 1 91 ? 4.279 -3.853 -3.551 1.00 95.31 91 LEU A CA 1
ATOM 747 C C . LEU A 1 91 ? 4.255 -2.541 -4.322 1.00 95.31 91 LEU A C 1
ATOM 749 O O . LEU A 1 91 ? 5.080 -2.289 -5.201 1.00 95.31 91 LEU A O 1
ATOM 753 N N . PHE A 1 92 ? 3.283 -1.705 -3.973 1.00 94.50 92 PHE A N 1
ATOM 754 C CA . PHE A 1 92 ? 3.163 -0.355 -4.487 1.00 94.50 92 PHE A CA 1
ATOM 755 C C . PHE A 1 92 ? 2.755 0.590 -3.361 1.00 94.50 92 PHE A C 1
ATOM 757 O O . PHE A 1 92 ? 1.619 0.534 -2.883 1.00 94.50 92 PHE A O 1
ATOM 764 N N . ASP A 1 93 ? 3.657 1.484 -2.969 1.00 92.44 93 ASP A N 1
ATOM 765 C CA . ASP A 1 93 ? 3.391 2.428 -1.889 1.00 92.44 93 ASP A CA 1
ATOM 766 C C . ASP A 1 93 ? 2.730 3.704 -2.413 1.00 92.44 93 ASP A C 1
ATOM 768 O O . ASP A 1 93 ? 3.270 4.418 -3.265 1.00 92.44 93 ASP A O 1
ATOM 772 N N . GLN A 1 94 ? 1.557 4.026 -1.866 1.00 87.19 94 GLN A N 1
ATOM 773 C CA . GLN A 1 94 ? 0.862 5.281 -2.138 1.00 87.19 94 GLN A CA 1
ATOM 774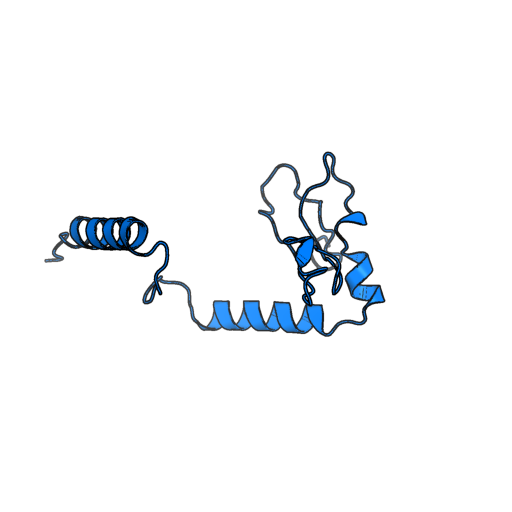 C C . GLN A 1 94 ? 0.908 6.201 -0.923 1.00 87.19 94 GLN A C 1
ATOM 776 O O . GLN A 1 94 ? 0.596 5.810 0.198 1.00 87.19 94 GLN A O 1
ATOM 781 N N . GLY A 1 95 ? 1.247 7.466 -1.162 1.00 81.88 95 GLY A N 1
ATOM 782 C CA . GLY A 1 95 ? 1.191 8.515 -0.150 1.00 81.88 95 GLY A CA 1
ATOM 783 C C . GLY A 1 95 ? 0.132 9.563 -0.471 1.00 81.88 95 GLY A C 1
ATOM 784 O O . GLY A 1 95 ? -0.386 9.644 -1.583 1.00 81.88 95 GLY A O 1
ATOM 785 N N . ASN A 1 96 ? -0.157 10.423 0.504 1.00 77.06 96 ASN A N 1
ATOM 786 C CA . ASN A 1 96 ? -1.137 11.485 0.319 1.00 77.06 96 ASN A CA 1
ATOM 787 C C . ASN A 1 96 ? -0.698 12.472 -0.781 1.00 77.06 96 ASN A C 1
ATOM 789 O O . ASN A 1 96 ? 0.367 13.097 -0.682 1.00 77.06 96 ASN A O 1
ATOM 793 N N . ARG A 1 97 ? -1.562 12.656 -1.786 1.00 65.62 97 ARG A N 1
ATOM 794 C CA . ARG A 1 97 ? -1.358 13.577 -2.912 1.00 65.62 97 ARG A CA 1
ATOM 795 C C . ARG A 1 97 ? -1.295 15.044 -2.506 1.00 65.62 97 ARG A C 1
ATOM 797 O O . ARG A 1 97 ? -0.863 15.851 -3.312 1.00 65.62 97 ARG A O 1
ATOM 804 N N . THR A 1 98 ? -1.728 15.427 -1.303 1.00 63.22 98 THR A N 1
ATOM 805 C CA . THR A 1 98 ? -1.663 16.832 -0.863 1.00 63.22 98 THR A CA 1
ATOM 806 C C . THR A 1 98 ? -0.358 17.198 -0.161 1.00 63.22 98 THR A C 1
ATOM 808 O O . THR A 1 98 ? -0.103 18.391 0.005 1.00 63.22 98 THR A O 1
ATOM 811 N N . SER A 1 99 ? 0.473 16.209 0.194 1.00 61.62 99 SER A N 1
ATOM 812 C CA . SER A 1 99 ? 1.780 16.423 0.832 1.00 61.62 99 SER A CA 1
ATOM 813 C C . SER A 1 99 ? 2.758 17.160 -0.089 1.00 61.62 99 SER A C 1
ATOM 815 O O . SER A 1 99 ? 2.578 17.175 -1.300 1.00 61.62 99 SER A O 1
ATOM 817 N N . THR A 1 100 ? 3.823 17.750 0.454 1.00 58.78 100 THR A N 1
ATOM 818 C CA . THR A 1 100 ? 4.898 18.414 -0.317 1.00 58.78 100 THR A CA 1
ATOM 819 C C . THR A 1 100 ? 5.555 17.523 -1.383 1.00 58.78 100 THR A C 1
ATOM 821 O O . THR A 1 100 ? 6.238 18.032 -2.261 1.00 58.78 100 THR A O 1
ATOM 824 N N . PHE A 1 101 ? 5.305 16.212 -1.358 1.00 56.91 101 PHE A N 1
ATOM 825 C CA . PHE A 1 101 ? 5.891 15.200 -2.239 1.00 56.91 101 PHE A CA 1
ATOM 826 C C . PHE A 1 101 ? 4.905 14.692 -3.307 1.00 56.91 101 PHE A C 1
ATOM 828 O O . PHE A 1 101 ? 4.905 13.508 -3.643 1.00 56.91 101 PHE A O 1
ATOM 835 N N . ARG A 1 102 ? 4.032 15.575 -3.822 1.00 57.19 102 ARG A N 1
ATOM 836 C CA . ARG A 1 102 ? 2.923 15.242 -4.748 1.00 57.19 102 ARG A CA 1
ATOM 837 C C . ARG A 1 102 ? 3.334 14.450 -5.991 1.00 57.19 102 ARG A C 1
ATOM 839 O O . ARG A 1 102 ? 2.507 13.730 -6.530 1.00 57.19 102 ARG A O 1
ATOM 846 N N . GLN A 1 103 ? 4.581 14.600 -6.429 1.00 54.84 103 GLN A N 1
ATOM 847 C CA . GLN A 1 103 ? 5.087 14.102 -7.712 1.00 54.84 103 GLN A CA 1
ATOM 848 C C . GLN A 1 103 ? 6.011 12.888 -7.573 1.00 54.84 103 GLN A C 1
ATOM 850 O O . GLN A 1 103 ? 6.715 12.547 -8.514 1.00 54.84 103 GLN A O 1
ATOM 855 N N . ALA A 1 104 ? 6.049 12.241 -6.405 1.00 58.62 104 ALA A N 1
ATOM 856 C CA . ALA A 1 104 ? 6.939 11.098 -6.214 1.00 58.62 104 ALA A CA 1
ATOM 857 C C . ALA A 1 104 ? 6.610 9.937 -7.170 1.00 58.62 104 ALA A C 1
ATOM 859 O O . ALA A 1 104 ? 7.515 9.271 -7.646 1.00 58.62 104 ALA A O 1
ATOM 860 N N . VAL A 1 105 ? 5.333 9.729 -7.497 1.00 63.91 105 VAL A N 1
ATOM 861 C CA . VAL A 1 105 ? 4.919 8.793 -8.548 1.00 63.91 105 VAL A CA 1
ATOM 862 C C . VAL A 1 105 ? 4.174 9.589 -9.605 1.00 63.91 105 VAL A C 1
ATOM 864 O O . VAL A 1 105 ? 3.148 10.201 -9.303 1.00 63.91 105 VAL A O 1
ATOM 867 N N . TYR A 1 106 ? 4.691 9.580 -10.829 1.00 64.69 106 TYR A N 1
ATOM 868 C CA . TYR A 1 106 ? 4.018 10.169 -11.978 1.00 64.69 106 TYR A CA 1
ATOM 869 C C . TYR A 1 106 ? 2.957 9.200 -12.504 1.00 64.69 106 TYR A C 1
ATOM 871 O O . TYR A 1 106 ? 3.274 8.053 -12.811 1.00 64.69 106 TYR A O 1
ATOM 879 N N . TRP A 1 107 ? 1.706 9.656 -12.616 1.00 68.00 107 TRP A N 1
ATOM 880 C CA . TRP A 1 107 ? 0.642 8.909 -13.288 1.00 68.00 107 TRP A CA 1
ATOM 881 C C . TRP A 1 107 ? 0.272 9.623 -14.590 1.00 68.00 107 TRP A C 1
ATOM 883 O O . TRP A 1 107 ? -0.519 10.568 -14.547 1.00 68.00 107 TRP A O 1
ATOM 893 N N . PRO A 1 108 ? 0.783 9.169 -15.751 1.00 58.62 108 PRO A N 1
ATOM 894 C CA . PRO A 1 108 ? 0.599 9.867 -17.022 1.00 58.62 108 PRO A CA 1
ATOM 895 C C . PRO A 1 108 ? -0.870 10.128 -17.376 1.00 58.62 108 PRO A C 1
ATOM 897 O O . PRO A 1 108 ? -1.181 11.121 -18.021 1.00 58.62 108 PRO A O 1
ATOM 900 N N . GLN A 1 109 ? -1.782 9.245 -16.952 1.00 57.41 109 GLN A N 1
ATOM 901 C CA . GLN A 1 109 ? -3.212 9.329 -17.269 1.00 57.41 109 GLN A CA 1
ATOM 902 C C . GLN A 1 109 ? -4.003 10.277 -16.350 1.00 57.41 109 GLN A C 1
ATOM 904 O O . GLN A 1 109 ? -5.196 10.467 -16.570 1.00 57.41 109 GLN A O 1
ATOM 909 N N . LEU A 1 110 ? -3.388 10.811 -15.290 1.00 53.66 110 LEU A N 1
ATOM 910 C CA . LEU A 1 110 ? -4.056 11.659 -14.293 1.00 53.66 110 LEU A CA 1
ATOM 911 C C . LEU A 1 110 ? -3.547 13.105 -14.280 1.00 53.66 110 LEU A C 1
ATOM 913 O O . LEU A 1 110 ? -4.178 13.947 -13.646 1.00 53.66 110 LEU A O 1
ATOM 917 N N . ASP A 1 111 ? -2.441 13.379 -14.971 1.00 51.88 111 ASP A N 1
ATOM 918 C CA . ASP A 1 111 ? -1.799 14.697 -15.036 1.00 51.88 111 ASP A CA 1
ATOM 919 C C . ASP A 1 111 ? -2.035 15.407 -16.393 1.00 51.88 111 ASP A C 1
ATOM 921 O O . ASP A 1 111 ? -1.261 16.282 -16.783 1.00 51.88 111 ASP A O 1
ATOM 925 N N . SER A 1 112 ? -3.104 15.028 -17.112 1.00 41.09 112 SER A N 1
ATOM 926 C CA . SER A 1 112 ? -3.578 15.638 -18.371 1.00 41.09 112 SER A CA 1
ATOM 927 C C . SER A 1 112 ? -4.788 16.545 -18.179 1.00 41.09 112 SER A C 1
ATOM 929 O O . SER A 1 112 ? -5.728 16.089 -17.486 1.00 41.09 112 SER A O 1
#

Radius of gyration: 19.54 Å; chains: 1; bounding box: 53×34×44 Å

Foldseek 3Di:
DDDPPPPPVVVVVVVVCCVPPVDDDDDPPPDDPVVVVVVVVVVVVLVPDDPVVQCCFDLVVFPDPPRDQAGKADQQNDDPDVVVGGDRDIDGDDDDCVDPRNVRGDDPVPPD